Protein AF-A0A212CPN0-F1 (afdb_monomer_lite)

pLDDT: mean 83.23, std 18.56, range [31.72, 98.25]

Radius of gyration: 16.92 Å; chains: 1; bounding box: 44×39×42 Å

Foldseek 3Di:
DPVVLVVLLVVLQVQLVCLLPPCLVVDDPVCSLVSLVVSLVSLVVSLVSLPDQPVVVVCVVCVVPDDDDDDQQLDDQDAADACDDDNSVSLQVNLVSLQSNLVSCVVVVVLVSSLVSLSSSSVSCRNHCLPPSHVVSNLVSLQVQLVSCVVVVVNVSSVVSNVVSVVSVVVSVVD

Structure (mmCIF, N/CA/C/O backbone):
data_AF-A0A212CPN0-F1
#
_entry.id   AF-A0A212CPN0-F1
#
loop_
_atom_site.group_PDB
_atom_site.id
_atom_site.type_symbol
_atom_site.label_atom_id
_atom_site.label_alt_id
_atom_site.label_comp_id
_atom_site.label_asym_id
_atom_site.label_entity_id
_atom_site.label_seq_id
_atom_site.pdbx_PDB_ins_code
_atom_site.Cartn_x
_atom_site.Cartn_y
_atom_site.Cartn_z
_atom_site.occupancy
_atom_site.B_iso_or_equiv
_atom_site.auth_seq_id
_atom_site.auth_comp_id
_atom_site.auth_asym_id
_atom_site.auth_at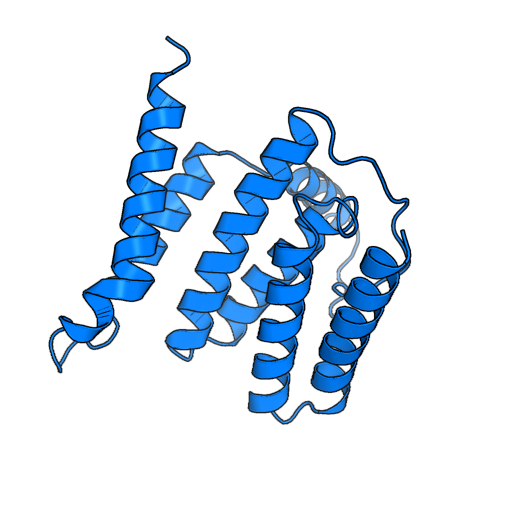om_id
_atom_site.pdbx_PDB_model_num
ATOM 1 N N . MET A 1 1 ? -27.678 -3.229 -17.356 1.00 37.22 1 MET A N 1
ATOM 2 C CA . MET A 1 1 ? -26.493 -2.493 -17.857 1.00 37.22 1 MET A CA 1
ATOM 3 C C . MET A 1 1 ? -25.549 -2.019 -16.738 1.00 37.22 1 MET A C 1
ATOM 5 O O . MET A 1 1 ? -24.640 -1.261 -17.033 1.00 37.22 1 MET A O 1
ATOM 9 N N . ALA A 1 2 ? -25.688 -2.488 -15.486 1.00 45.56 2 ALA A N 1
ATOM 10 C CA . ALA A 1 2 ? -24.810 -2.090 -14.373 1.00 45.56 2 ALA A CA 1
ATOM 11 C C . ALA A 1 2 ? -23.580 -3.009 -14.161 1.00 45.56 2 ALA A C 1
ATOM 13 O O . ALA A 1 2 ? -22.676 -2.635 -13.424 1.00 45.56 2 ALA A O 1
ATOM 14 N N . ASP A 1 3 ? -23.512 -4.173 -14.823 1.00 47.16 3 ASP A N 1
ATOM 15 C CA . ASP A 1 3 ? -22.441 -5.169 -14.609 1.00 47.16 3 ASP A CA 1
ATOM 16 C C . ASP A 1 3 ? -21.163 -4.935 -15.432 1.00 47.16 3 ASP A C 1
ATOM 18 O O . ASP A 1 3 ? -20.090 -5.410 -15.061 1.00 47.16 3 ASP A O 1
ATOM 22 N N . ALA A 1 4 ? -21.258 -4.201 -16.545 1.00 52.91 4 ALA A N 1
ATOM 23 C CA . ALA A 1 4 ? -20.126 -3.935 -17.434 1.00 52.91 4 ALA A CA 1
ATOM 24 C C . ALA A 1 4 ? -18.965 -3.160 -16.766 1.00 52.91 4 ALA A C 1
ATOM 26 O O . ALA A 1 4 ? -17.829 -3.618 -16.891 1.00 52.91 4 ALA A O 1
ATOM 27 N N . PRO A 1 5 ? -19.196 -2.061 -16.012 1.00 82.69 5 PRO A N 1
ATOM 28 C CA . PRO A 1 5 ? -18.091 -1.316 -15.402 1.00 82.69 5 PRO A CA 1
ATOM 29 C C . PRO A 1 5 ? -17.361 -2.113 -14.312 1.00 82.69 5 PRO A C 1
ATOM 31 O O . PRO A 1 5 ? -16.149 -1.986 -14.160 1.00 82.69 5 PRO A O 1
ATOM 34 N N . TRP A 1 6 ? -18.062 -2.973 -13.565 1.00 87.38 6 TRP A N 1
ATOM 35 C CA . TRP A 1 6 ? -17.434 -3.746 -12.490 1.00 87.38 6 TRP A CA 1
ATOM 36 C C . TRP A 1 6 ? -16.580 -4.908 -13.006 1.00 87.38 6 TRP A C 1
ATOM 38 O O . TRP A 1 6 ? -15.515 -5.187 -12.452 1.00 87.38 6 TRP A O 1
ATOM 48 N N . ALA A 1 7 ? -17.021 -5.578 -14.076 1.00 91.38 7 ALA A N 1
ATOM 49 C CA . ALA A 1 7 ? -16.236 -6.629 -14.715 1.00 91.38 7 ALA A CA 1
ATOM 50 C C . ALA A 1 7 ? -14.894 -6.087 -15.236 1.00 91.38 7 ALA A C 1
ATOM 52 O O . ALA A 1 7 ? -13.858 -6.695 -14.967 1.00 91.38 7 ALA A O 1
ATOM 53 N N . GLU A 1 8 ? -14.917 -4.918 -15.884 1.00 93.06 8 GLU A N 1
ATOM 54 C CA . GLU A 1 8 ? -13.719 -4.229 -16.375 1.00 93.06 8 GLU A CA 1
ATOM 55 C C . GLU A 1 8 ? -12.782 -3.822 -15.228 1.00 93.06 8 GLU A C 1
ATOM 57 O O . GLU A 1 8 ? -11.588 -4.119 -15.272 1.00 93.06 8 GLU A O 1
ATOM 62 N N . ILE A 1 9 ? -13.319 -3.207 -14.165 1.00 93.44 9 ILE A N 1
ATOM 63 C CA . ILE A 1 9 ? -12.544 -2.845 -12.966 1.00 93.44 9 ILE A CA 1
ATOM 64 C C . ILE A 1 9 ? -11.823 -4.071 -12.398 1.00 93.44 9 ILE A C 1
ATOM 66 O O . ILE A 1 9 ? -10.627 -4.016 -12.107 1.00 93.44 9 ILE A O 1
ATOM 70 N N . ARG A 1 10 ? -12.538 -5.193 -12.255 1.00 94.44 10 ARG A N 1
ATOM 71 C CA . ARG A 1 10 ? -11.978 -6.427 -11.699 1.00 94.44 10 ARG A CA 1
ATOM 72 C C . ARG A 1 10 ? -10.874 -6.997 -12.585 1.00 94.44 10 ARG A C 1
ATOM 74 O O . ARG A 1 10 ? -9.844 -7.407 -12.058 1.00 94.44 10 ARG A O 1
ATOM 81 N N . GLU A 1 11 ? -11.080 -7.029 -13.898 1.00 95.94 11 GLU A N 1
ATOM 82 C CA . GLU A 1 11 ? -10.099 -7.541 -14.858 1.00 95.94 11 GLU A CA 1
ATOM 83 C C . GLU A 1 11 ? -8.814 -6.704 -14.856 1.00 95.94 11 GLU A C 1
ATOM 85 O O . GLU A 1 11 ? -7.714 -7.252 -14.720 1.00 95.94 11 GLU A O 1
ATOM 90 N N . LYS A 1 12 ? -8.940 -5.373 -14.921 1.00 96.44 12 LYS A N 1
ATOM 91 C CA . LYS A 1 12 ? -7.793 -4.456 -14.857 1.00 96.44 12 LYS A CA 1
ATOM 92 C C . LYS A 1 12 ? -7.042 -4.591 -13.539 1.00 96.44 12 LYS A C 1
ATOM 94 O O . LYS A 1 12 ? -5.817 -4.697 -13.542 1.00 96.44 12 LYS A O 1
ATOM 99 N N . PHE A 1 13 ? -7.765 -4.665 -12.422 1.00 96.38 13 PHE A N 1
ATOM 100 C CA . PHE A 1 13 ? -7.157 -4.844 -11.107 1.00 96.38 13 PHE A CA 1
ATOM 101 C C . PHE A 1 13 ? -6.401 -6.176 -10.996 1.00 96.38 13 PHE A C 1
ATOM 103 O O . PHE A 1 13 ? -5.242 -6.194 -10.589 1.00 96.38 13 PHE A O 1
ATOM 110 N N . GLN A 1 14 ? -7.004 -7.291 -11.420 1.00 95.69 14 GLN A N 1
ATOM 111 C CA . GLN A 1 14 ? -6.343 -8.603 -11.430 1.00 95.69 14 GLN A CA 1
ATOM 112 C C . GLN A 1 14 ? -5.082 -8.604 -12.302 1.00 95.69 14 GLN A C 1
ATOM 114 O O . GLN A 1 14 ? -4.051 -9.147 -11.899 1.00 95.69 14 GLN A O 1
ATOM 119 N N . THR A 1 15 ? -5.148 -7.954 -13.464 1.00 96.31 15 THR A N 1
ATOM 120 C CA . THR A 1 15 ? -4.006 -7.805 -14.372 1.00 96.31 15 THR A CA 1
ATOM 121 C C . THR A 1 15 ? -2.889 -6.987 -13.726 1.00 96.31 15 THR A C 1
ATOM 123 O O . THR A 1 15 ? -1.729 -7.398 -13.765 1.00 96.31 15 THR A O 1
ATOM 126 N N . ALA A 1 16 ? -3.222 -5.877 -13.060 1.00 96.50 16 ALA A N 1
ATOM 127 C CA . ALA A 1 16 ? -2.250 -5.070 -12.329 1.00 96.50 16 ALA A CA 1
ATOM 128 C C . ALA A 1 16 ? -1.540 -5.880 -11.231 1.00 96.50 16 ALA A C 1
ATOM 130 O O . ALA A 1 16 ? -0.313 -5.855 -11.141 1.00 96.50 16 ALA A O 1
ATOM 131 N N . LEU A 1 17 ? -2.282 -6.672 -10.448 1.00 94.56 17 LEU A N 1
ATOM 132 C CA . LEU A 1 17 ? -1.693 -7.530 -9.415 1.00 94.56 17 LEU A CA 1
ATOM 133 C C . LEU A 1 17 ? -0.753 -8.595 -9.992 1.00 94.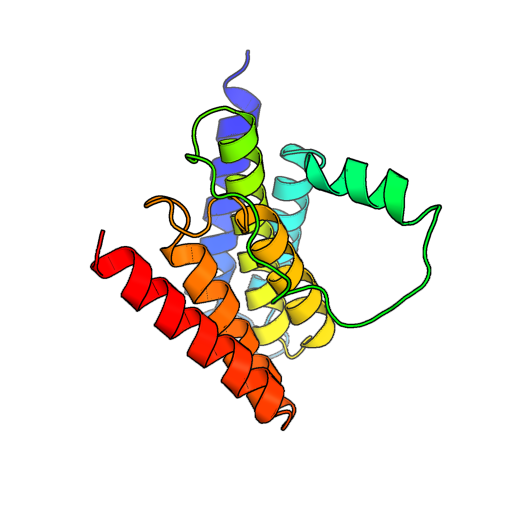56 17 LEU A C 1
ATOM 135 O O . LEU A 1 17 ? 0.303 -8.866 -9.412 1.00 94.56 17 LEU A O 1
ATOM 139 N N . ALA A 1 18 ? -1.118 -9.199 -11.126 1.00 93.88 18 ALA A N 1
ATOM 140 C CA . ALA A 1 18 ? -0.270 -10.169 -11.811 1.00 93.88 18 ALA A CA 1
ATOM 141 C C . ALA A 1 18 ? 1.039 -9.523 -12.298 1.00 93.88 18 ALA A C 1
ATOM 143 O O . ALA A 1 18 ? 2.117 -10.086 -12.091 1.00 93.88 18 ALA A O 1
ATOM 144 N N . LEU A 1 19 ? 0.959 -8.315 -12.864 1.00 93.44 19 LEU A N 1
ATOM 145 C CA . LEU A 1 19 ? 2.120 -7.554 -13.329 1.00 93.44 19 LEU A CA 1
ATOM 146 C C . LEU A 1 19 ? 3.067 -7.156 -12.186 1.00 93.44 19 LEU A C 1
ATOM 148 O O . LEU A 1 19 ? 4.286 -7.282 -12.333 1.00 93.44 19 LEU A O 1
ATOM 152 N N . SER A 1 20 ? 2.527 -6.732 -11.039 1.00 88.94 20 SER A N 1
ATOM 153 C CA . SER A 1 20 ? 3.333 -6.358 -9.868 1.00 88.94 20 SER A CA 1
ATOM 154 C C . SER A 1 20 ? 4.039 -7.549 -9.206 1.00 88.94 20 SER A C 1
ATOM 156 O O . SER A 1 20 ? 5.116 -7.363 -8.645 1.00 88.94 20 SER A O 1
ATOM 158 N N . ARG A 1 21 ? 3.460 -8.763 -9.252 1.00 82.25 21 ARG A N 1
ATOM 159 C CA . ARG A 1 21 ? 3.974 -9.951 -8.532 1.00 82.25 21 ARG A CA 1
ATOM 160 C C . ARG A 1 21 ? 4.719 -10.957 -9.408 1.00 82.25 21 ARG A C 1
ATOM 162 O O . ARG A 1 21 ? 5.815 -11.385 -9.063 1.00 82.25 21 ARG A O 1
ATOM 16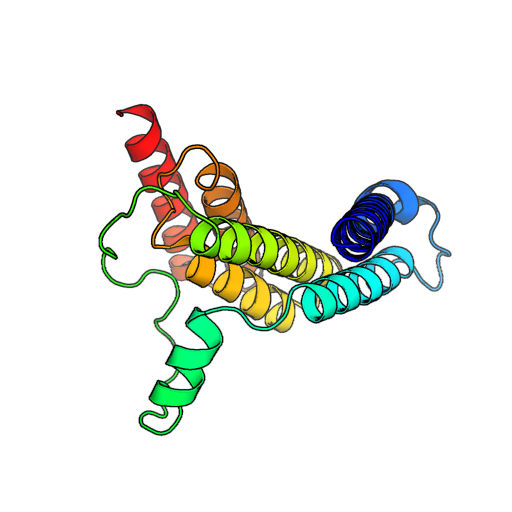9 N N . VAL A 1 22 ? 4.100 -11.394 -10.502 1.00 73.81 22 VAL A N 1
ATOM 170 C CA . VAL A 1 22 ? 4.544 -12.569 -11.274 1.00 73.81 22 VAL A CA 1
ATOM 171 C C . VAL A 1 22 ? 5.498 -12.161 -12.389 1.00 73.81 22 VAL A C 1
ATOM 173 O O . VAL A 1 22 ? 6.520 -12.807 -12.614 1.00 73.81 22 VAL A O 1
ATOM 176 N N . GLU A 1 23 ? 5.186 -11.059 -13.067 1.00 74.12 23 GLU A N 1
ATOM 177 C CA . GLU A 1 23 ? 5.880 -10.658 -14.294 1.00 74.12 23 GLU A CA 1
ATOM 178 C C . GLU A 1 23 ? 7.168 -9.857 -14.042 1.00 74.12 23 GLU A C 1
ATOM 180 O O . GLU A 1 23 ? 7.924 -9.623 -14.980 1.00 74.12 23 GLU A O 1
ATOM 185 N N . LEU A 1 24 ? 7.481 -9.505 -12.786 1.00 73.00 24 LEU A N 1
ATOM 186 C CA . LEU A 1 24 ? 8.718 -8.791 -12.433 1.00 73.00 24 LEU A CA 1
ATOM 187 C C . LEU A 1 24 ? 9.974 -9.539 -12.909 1.00 73.00 24 LEU A C 1
ATOM 189 O O . LEU A 1 24 ? 10.869 -8.944 -13.499 1.00 73.00 24 LEU A O 1
ATOM 193 N N . HIS A 1 25 ? 10.004 -10.861 -12.726 1.00 76.06 25 HIS A N 1
ATOM 194 C CA . HIS A 1 25 ? 11.134 -11.714 -13.114 1.00 76.06 25 HIS A CA 1
ATOM 195 C C . HIS A 1 25 ? 11.317 -11.836 -14.633 1.00 76.06 25 HIS A C 1
ATOM 197 O O . HIS A 1 25 ? 12.335 -12.354 -15.086 1.00 76.06 25 HIS A O 1
ATOM 203 N N . LYS A 1 26 ? 10.326 -11.402 -15.422 1.00 83.81 26 LYS A N 1
ATOM 204 C CA . LYS A 1 26 ? 10.364 -11.441 -16.889 1.00 83.81 26 LYS A CA 1
ATOM 205 C C . LYS A 1 26 ? 10.737 -10.093 -17.505 1.00 83.81 26 LYS A C 1
ATOM 207 O O . LYS A 1 26 ? 10.777 -9.980 -18.731 1.00 83.81 26 LYS A O 1
ATOM 212 N N . ASN A 1 27 ? 10.992 -9.075 -16.684 1.00 87.56 27 ASN A N 1
ATOM 213 C CA . ASN A 1 27 ? 11.363 -7.760 -17.179 1.00 87.56 27 ASN A CA 1
ATOM 214 C C . ASN A 1 27 ? 12.754 -7.790 -17.841 1.00 87.56 27 ASN A C 1
ATOM 216 O O . ASN A 1 27 ? 13.657 -8.473 -17.351 1.00 87.56 27 ASN A O 1
ATOM 220 N N . PRO A 1 28 ? 12.958 -7.049 -18.947 1.00 89.38 28 PRO A N 1
ATOM 221 C CA . PRO A 1 28 ? 14.282 -6.891 -19.541 1.00 89.38 28 PRO A CA 1
ATOM 222 C C . PRO A 1 28 ? 15.263 -6.263 -18.544 1.00 89.38 28 PRO A C 1
ATOM 224 O O . PRO A 1 28 ? 14.889 -5.345 -17.821 1.00 89.38 28 PRO A O 1
ATOM 227 N N . GLU A 1 29 ? 16.541 -6.651 -18.583 1.00 86.31 29 GLU A N 1
ATOM 228 C CA . GLU A 1 29 ? 17.580 -6.081 -17.699 1.00 86.31 29 GLU A CA 1
ATOM 229 C C . GLU A 1 29 ? 17.696 -4.552 -17.808 1.00 86.31 29 GLU A C 1
ATOM 231 O O . GLU A 1 29 ? 18.015 -3.872 -16.839 1.00 86.31 29 GLU A O 1
ATOM 236 N N . LYS A 1 30 ? 17.408 -3.997 -18.993 1.00 89.88 30 LYS A N 1
ATOM 237 C CA . LYS A 1 30 ? 17.415 -2.546 -19.239 1.00 89.88 30 LYS A CA 1
ATOM 238 C C . LYS A 1 30 ? 16.200 -1.819 -18.657 1.00 89.88 30 LYS A C 1
ATOM 240 O O . LYS A 1 30 ? 16.240 -0.603 -18.527 1.00 89.88 30 LYS A O 1
ATOM 245 N N . GLU A 1 31 ? 15.126 -2.542 -18.351 1.00 87.88 31 GLU A N 1
ATOM 246 C CA . GLU A 1 31 ? 13.861 -1.998 -17.847 1.00 87.88 31 GLU A CA 1
ATOM 247 C C . GLU A 1 31 ? 13.337 -2.863 -16.679 1.00 87.88 31 GLU A C 1
ATOM 249 O O . GLU A 1 31 ? 12.249 -3.440 -16.781 1.00 87.88 31 GLU A O 1
ATOM 254 N N . PRO A 1 32 ? 14.080 -2.975 -15.560 1.00 88.75 32 PRO A N 1
ATOM 255 C CA . PRO A 1 32 ? 13.809 -3.962 -14.507 1.00 88.75 32 PRO A CA 1
ATOM 256 C C . PRO A 1 32 ? 12.441 -3.789 -13.827 1.00 88.75 32 PRO A C 1
ATOM 258 O O . PRO A 1 32 ? 11.886 -4.755 -13.307 1.00 88.75 32 PRO A O 1
ATOM 261 N N . TYR A 1 33 ? 11.854 -2.589 -13.880 1.00 91.38 33 TYR A N 1
ATOM 262 C CA . TYR A 1 33 ? 10.569 -2.257 -13.252 1.00 91.38 33 TYR A CA 1
ATOM 263 C C . TYR A 1 33 ? 9.409 -2.074 -14.244 1.00 91.38 33 TYR A C 1
ATOM 265 O O . TYR A 1 33 ? 8.340 -1.592 -13.866 1.00 91.38 33 TYR A O 1
ATOM 273 N N . LYS A 1 34 ? 9.578 -2.463 -15.516 1.00 92.81 34 LYS A N 1
ATOM 274 C CA . LYS A 1 34 ? 8.576 -2.255 -16.580 1.00 92.81 34 LYS A CA 1
ATOM 275 C C . LYS A 1 34 ? 7.178 -2.754 -16.213 1.00 92.81 34 LYS A C 1
ATOM 277 O O . LYS A 1 34 ? 6.185 -2.052 -16.430 1.00 92.81 34 LYS A O 1
ATOM 282 N N . SER A 1 35 ? 7.092 -3.958 -15.650 1.00 94.25 35 SER A N 1
ATOM 283 C CA . SER A 1 35 ? 5.817 -4.536 -15.225 1.00 94.25 35 SER A CA 1
ATOM 284 C C . SER A 1 35 ? 5.150 -3.724 -14.107 1.00 94.25 35 SER A C 1
ATOM 286 O O . SER A 1 35 ? 3.934 -3.561 -14.139 1.00 94.25 35 SER A O 1
ATOM 288 N N . LYS A 1 36 ? 5.917 -3.134 -13.176 1.00 93.94 36 LYS A N 1
ATOM 289 C CA . LYS A 1 36 ? 5.382 -2.287 -12.093 1.00 93.94 36 LYS A CA 1
ATOM 290 C C . LYS A 1 36 ? 4.837 -0.966 -12.615 1.00 93.94 36 LYS A C 1
ATOM 292 O O . LYS A 1 36 ? 3.727 -0.593 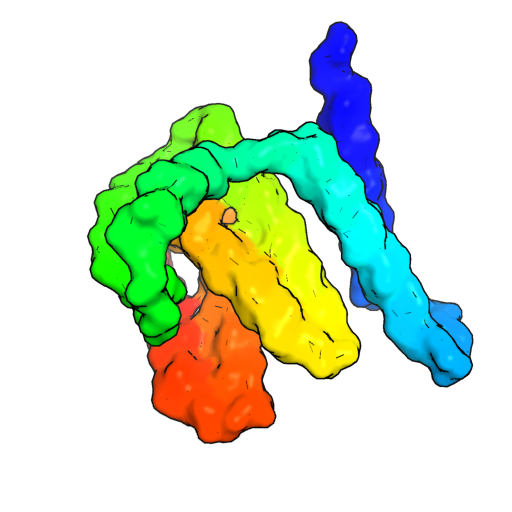-12.251 1.00 93.94 36 LYS A O 1
ATOM 297 N N . TYR A 1 37 ? 5.536 -0.309 -13.539 1.00 95.00 37 TYR A N 1
ATOM 298 C CA . TYR A 1 37 ? 4.998 0.884 -14.204 1.00 95.00 37 TYR A CA 1
ATOM 299 C C . TYR A 1 37 ? 3.704 0.580 -14.971 1.00 95.00 37 TYR A C 1
ATOM 301 O O . TYR A 1 37 ? 2.744 1.345 -14.900 1.00 95.00 37 TYR A O 1
ATOM 309 N N . SER A 1 38 ? 3.642 -0.577 -15.635 1.00 95.38 38 SER A N 1
ATOM 310 C CA . SER A 1 38 ? 2.424 -1.034 -16.321 1.00 95.38 38 SER A CA 1
ATOM 311 C C . SER A 1 38 ? 1.283 -1.319 -15.334 1.00 95.38 38 SER A C 1
ATOM 313 O O . SER A 1 38 ? 0.136 -0.959 -15.591 1.00 95.38 38 SER A O 1
ATOM 315 N N . ALA A 1 39 ? 1.593 -1.915 -14.178 1.00 96.81 39 ALA A N 1
ATOM 316 C CA . ALA A 1 39 ? 0.624 -2.140 -13.111 1.00 96.81 39 ALA A CA 1
ATOM 317 C C . ALA A 1 39 ? 0.074 -0.820 -12.553 1.00 96.81 39 ALA A C 1
ATOM 319 O O . ALA A 1 39 ? -1.135 -0.704 -12.376 1.00 96.81 39 ALA A O 1
ATOM 320 N N . ARG A 1 40 ? 0.926 0.194 -12.337 1.00 96.94 40 ARG A N 1
ATOM 321 C CA . ARG A 1 40 ? 0.488 1.524 -11.879 1.00 96.94 40 ARG A CA 1
ATOM 322 C C . ARG A 1 40 ? -0.482 2.181 -12.849 1.00 96.94 40 ARG A C 1
ATOM 324 O O . ARG A 1 40 ? -1.499 2.697 -12.405 1.00 96.94 40 ARG A O 1
ATOM 331 N N . ALA A 1 41 ? -0.213 2.113 -14.154 1.00 97.50 41 ALA A N 1
ATOM 332 C CA . ALA A 1 41 ? -1.122 2.661 -15.160 1.00 97.50 41 ALA A CA 1
ATOM 333 C C . ALA A 1 41 ? -2.523 2.028 -15.061 1.00 97.50 41 ALA A C 1
ATOM 335 O O . ALA A 1 41 ? -3.521 2.741 -14.998 1.00 97.50 41 ALA A O 1
ATOM 336 N N . LEU A 1 42 ? -2.595 0.698 -14.939 1.00 97.50 42 LEU A N 1
ATOM 337 C CA . LEU A 1 42 ? -3.867 -0.008 -14.749 1.00 97.50 42 LEU A CA 1
ATOM 338 C C . LEU A 1 42 ? -4.546 0.337 -13.415 1.00 97.50 42 LEU A C 1
ATOM 340 O O . LEU A 1 42 ? -5.768 0.457 -13.368 1.00 97.50 42 LEU A O 1
ATOM 344 N N . LEU A 1 43 ? -3.781 0.498 -12.333 1.00 97.38 43 LEU A N 1
ATOM 345 C CA . LEU A 1 43 ? -4.316 0.890 -11.026 1.00 97.38 43 LEU A CA 1
ATOM 346 C C . LEU A 1 43 ? -4.896 2.310 -11.054 1.00 97.38 43 LEU A C 1
ATOM 348 O O . LEU A 1 43 ? -5.978 2.523 -10.510 1.00 97.38 43 LEU A O 1
ATOM 352 N N . GLU A 1 44 ? -4.239 3.257 -11.724 1.00 96.19 44 GLU A N 1
ATOM 353 C CA . GLU A 1 44 ? -4.762 4.616 -11.902 1.00 96.19 44 GLU A CA 1
ATOM 354 C C . GLU A 1 44 ? -6.016 4.642 -12.787 1.00 96.19 44 GLU A C 1
ATOM 356 O O . GLU A 1 44 ? -6.980 5.342 -12.476 1.00 96.19 44 GLU A O 1
ATOM 361 N N . GLU A 1 45 ? -6.081 3.811 -13.833 1.00 95.50 45 GLU A N 1
ATOM 362 C CA . GLU A 1 45 ? -7.319 3.629 -14.601 1.00 95.50 45 GLU A CA 1
ATOM 363 C C . GLU A 1 45 ? -8.458 3.082 -13.732 1.00 95.50 45 GLU A C 1
ATOM 365 O O . GLU A 1 45 ? -9.575 3.602 -13.769 1.00 95.50 45 GLU A O 1
ATOM 370 N N . VAL A 1 46 ? -8.191 2.058 -12.915 1.00 95.31 46 VAL A N 1
ATOM 371 C CA . VAL A 1 46 ? -9.186 1.503 -11.984 1.00 95.31 46 VAL A CA 1
ATOM 372 C C . VAL A 1 46 ? -9.640 2.562 -10.979 1.00 95.31 46 VAL A C 1
ATOM 374 O O . VAL A 1 46 ? -10.837 2.696 -10.725 1.00 95.31 46 VAL A O 1
ATOM 377 N N . LYS A 1 47 ? -8.714 3.354 -10.437 1.00 93.31 47 LYS A N 1
ATOM 378 C CA . LYS A 1 47 ? -9.017 4.463 -9.525 1.00 93.31 47 LYS A CA 1
ATOM 379 C C . LYS A 1 47 ? -9.905 5.517 -10.184 1.00 93.31 47 LYS A C 1
ATOM 381 O O . LYS A 1 47 ? -10.845 5.985 -9.547 1.00 93.31 47 LYS A O 1
ATOM 386 N N . ALA A 1 48 ? -9.657 5.851 -11.450 1.00 92.25 48 ALA A N 1
ATOM 387 C CA . ALA A 1 48 ? -10.498 6.769 -12.212 1.00 92.25 48 ALA A CA 1
ATOM 388 C C . ALA A 1 48 ? -11.912 6.204 -12.440 1.00 92.25 48 ALA A C 1
ATOM 390 O O . ALA A 1 48 ? -12.892 6.930 -12.276 1.00 92.25 48 ALA A O 1
ATOM 391 N N . LEU A 1 49 ? -12.031 4.906 -12.748 1.00 92.00 49 LEU A N 1
ATOM 392 C CA . LEU A 1 49 ? -13.319 4.220 -12.928 1.00 92.00 49 LEU A CA 1
ATOM 393 C C . LEU A 1 49 ? -14.140 4.123 -11.632 1.00 92.00 49 LEU A C 1
ATOM 395 O O . LEU A 1 49 ? -15.369 4.133 -11.687 1.00 92.00 49 LEU A O 1
ATOM 399 N N . LEU A 1 50 ? -13.482 4.039 -10.470 1.00 89.25 50 LEU A N 1
ATOM 400 C CA . LEU A 1 50 ? -14.143 4.044 -9.158 1.00 89.25 50 LEU A CA 1
ATOM 401 C C . LEU A 1 50 ? -14.676 5.430 -8.752 1.00 89.25 50 LEU A C 1
ATOM 403 O O . LEU A 1 50 ? -15.559 5.504 -7.898 1.00 89.25 50 LEU A O 1
ATOM 407 N N . GLY A 1 51 ? -14.173 6.509 -9.360 1.00 84.50 51 GLY A N 1
ATOM 408 C CA . GLY A 1 51 ? -14.542 7.884 -9.021 1.00 84.50 51 GLY A CA 1
ATOM 409 C C . GLY A 1 51 ? -13.853 8.430 -7.754 1.00 84.50 51 GLY A C 1
ATOM 410 O O . GLY A 1 51 ? -12.993 7.771 -7.158 1.00 84.50 51 GLY A O 1
ATOM 411 N N . PRO A 1 52 ? -14.171 9.675 -7.349 1.00 79.44 52 PRO A N 1
ATOM 412 C CA . PRO A 1 52 ? -13.581 10.301 -6.164 1.00 79.44 52 PRO A CA 1
ATOM 413 C C . PRO A 1 52 ? -14.018 9.599 -4.870 1.00 79.44 52 PRO A C 1
ATOM 415 O O . PRO A 1 52 ? -15.140 9.100 -4.776 1.00 79.44 52 PRO A O 1
ATOM 418 N N . ALA A 1 53 ? -13.147 9.576 -3.851 1.00 69.94 53 ALA A N 1
ATOM 419 C CA . ALA A 1 53 ? -13.573 9.119 -2.528 1.00 69.94 53 ALA A CA 1
ATOM 420 C C . ALA A 1 53 ? -14.492 10.160 -1.874 1.00 69.94 53 ALA A C 1
ATOM 422 O O . ALA A 1 53 ? -14.272 11.356 -2.068 1.00 69.94 53 ALA A O 1
ATOM 423 N N . PRO A 1 54 ? -15.427 9.730 -1.008 1.00 64.50 54 PRO A N 1
ATOM 424 C CA . PRO A 1 54 ? -16.224 10.649 -0.194 1.00 64.50 54 PRO A CA 1
ATOM 425 C C . PRO A 1 54 ? -15.351 11.591 0.653 1.00 64.50 54 PRO A C 1
ATOM 427 O O . PRO A 1 54 ? -15.703 12.746 0.845 1.00 64.50 54 PRO A O 1
ATOM 430 N N . GLU A 1 55 ? -14.178 11.136 1.101 1.00 60.66 55 GLU A N 1
ATOM 431 C CA . GLU A 1 55 ? -13.262 11.948 1.916 1.00 60.66 55 GLU A CA 1
ATOM 432 C C . GLU A 1 55 ? -12.426 12.949 1.100 1.00 60.66 55 GLU A C 1
ATOM 434 O O . GLU A 1 55 ? -11.957 13.937 1.658 1.00 60.66 55 GLU A O 1
ATOM 439 N N . ASP A 1 56 ? -12.278 12.755 -0.219 1.00 55.59 56 ASP A N 1
ATOM 440 C CA . ASP A 1 56 ? -11.625 13.760 -1.074 1.00 55.59 56 ASP A CA 1
ATOM 441 C C . ASP A 1 56 ? -12.492 15.038 -1.181 1.00 55.59 56 ASP A C 1
ATOM 443 O O . ASP A 1 56 ? -11.977 16.120 -1.468 1.00 55.59 56 ASP A O 1
ATOM 447 N N . GLU A 1 57 ? -13.813 14.942 -0.964 1.00 50.44 57 GLU A N 1
ATOM 448 C CA . GLU A 1 57 ? -14.693 16.117 -0.909 1.00 50.44 57 GLU A CA 1
ATOM 449 C C . GLU A 1 57 ? -14.496 16.933 0.370 1.00 50.44 57 GLU A C 1
ATOM 451 O O . GLU A 1 57 ? -14.515 18.164 0.317 1.00 50.44 57 GLU A O 1
ATOM 456 N N . ASP A 1 58 ? -14.281 16.268 1.504 1.00 49.84 58 ASP A N 1
ATOM 457 C CA . ASP A 1 58 ? -14.025 16.934 2.781 1.00 49.84 58 ASP A CA 1
ATOM 458 C C . ASP A 1 58 ? -12.650 17.614 2.792 1.00 49.84 58 ASP A C 1
ATOM 460 O O . ASP A 1 58 ? -12.524 18.711 3.331 1.00 49.84 58 ASP A O 1
ATOM 464 N N . GLU A 1 59 ? -11.647 17.045 2.113 1.00 50.19 59 GLU A N 1
ATOM 465 C CA . GLU A 1 59 ? -10.364 17.719 1.873 1.00 50.19 59 GLU A CA 1
ATOM 466 C C . GLU A 1 59 ? -10.496 18.947 0.979 1.00 50.19 59 GLU A C 1
ATOM 468 O O . GLU A 1 59 ? -9.898 19.969 1.282 1.00 50.19 59 GLU A O 1
ATOM 473 N N . ARG A 1 60 ? -11.293 18.905 -0.098 1.00 49.59 60 ARG A N 1
ATOM 474 C CA . ARG A 1 60 ? -11.533 20.107 -0.921 1.00 49.59 60 ARG A CA 1
ATOM 475 C C . ARG A 1 60 ? -12.196 21.230 -0.128 1.00 49.59 60 ARG A C 1
ATOM 477 O O . ARG A 1 60 ? -11.958 22.391 -0.433 1.00 49.59 60 ARG A O 1
ATOM 484 N N . ARG A 1 61 ? -13.013 20.891 0.875 1.00 47.81 61 ARG A N 1
ATOM 485 C CA . ARG A 1 61 ? -13.628 21.865 1.789 1.00 47.81 61 ARG A CA 1
ATOM 486 C C . ARG A 1 61 ? -12.646 22.383 2.846 1.00 47.81 61 ARG A C 1
ATOM 488 O O . ARG A 1 61 ? -12.769 23.532 3.241 1.00 47.81 61 ARG A O 1
ATOM 495 N N . GLN A 1 62 ? -11.699 21.559 3.303 1.00 46.53 62 GLN A N 1
ATOM 496 C CA . GLN A 1 62 ? -10.735 21.910 4.360 1.00 46.53 62 GLN A CA 1
ATOM 497 C C . GLN A 1 62 ? -9.436 22.544 3.832 1.00 46.53 62 GLN A C 1
ATOM 499 O O . GLN A 1 62 ? -8.841 23.377 4.508 1.00 46.53 62 GLN A O 1
ATOM 504 N N . ALA A 1 63 ? -9.001 22.196 2.619 1.00 46.28 63 ALA A N 1
ATOM 505 C CA . ALA A 1 63 ? -7.830 22.778 1.961 1.00 46.28 63 ALA A CA 1
ATOM 506 C C . ALA A 1 63 ? -8.035 24.257 1.591 1.00 46.28 63 ALA A C 1
ATOM 508 O O . ALA A 1 63 ? -7.056 24.989 1.469 1.00 46.28 63 ALA A O 1
ATOM 509 N N . ASP A 1 64 ? -9.289 24.703 1.468 1.00 41.72 64 ASP A N 1
ATOM 510 C CA . ASP A 1 64 ? -9.640 26.125 1.342 1.00 41.72 64 ASP A CA 1
ATOM 511 C C . ASP A 1 64 ? -9.408 26.906 2.654 1.00 41.72 64 ASP A C 1
ATOM 513 O O . ASP A 1 64 ? -9.405 28.135 2.635 1.00 41.72 64 ASP A O 1
ATOM 517 N N . ASP A 1 65 ? -9.171 26.216 3.781 1.00 42.00 65 ASP A N 1
ATOM 518 C CA . ASP A 1 65 ? -9.175 26.819 5.120 1.00 42.00 65 ASP A CA 1
ATOM 519 C C . ASP A 1 65 ? -7.896 26.584 5.952 1.00 42.00 65 ASP A C 1
ATOM 521 O O . ASP A 1 65 ? -7.761 27.176 7.023 1.00 42.00 65 ASP A O 1
ATOM 525 N N . SER A 1 66 ? -6.916 25.766 5.530 1.00 37.78 66 SER A N 1
ATOM 526 C CA . SER A 1 66 ? -5.673 25.570 6.313 1.00 37.78 66 SER A CA 1
ATOM 527 C C . SER A 1 66 ? -4.463 25.046 5.522 1.00 37.78 66 SER A C 1
ATOM 529 O O . SER A 1 66 ? -4.446 23.920 5.033 1.00 37.78 66 SER A O 1
ATOM 531 N N . LEU A 1 67 ? -3.391 25.848 5.494 1.00 37.25 67 LEU A N 1
ATOM 532 C CA . LEU A 1 67 ? -2.020 25.451 5.148 1.00 37.25 67 LEU A CA 1
ATOM 533 C C . LEU A 1 67 ? -1.301 24.976 6.424 1.00 37.25 67 LEU A C 1
ATOM 535 O O . LEU A 1 67 ? -0.915 25.800 7.251 1.00 37.25 67 LEU A O 1
ATOM 539 N N . GLY A 1 68 ? -1.093 23.668 6.586 1.00 31.72 68 GLY A N 1
ATOM 540 C CA . GLY A 1 68 ? -0.326 23.119 7.708 1.00 31.72 68 GLY A CA 1
ATOM 541 C C . GLY A 1 68 ? 0.044 21.655 7.489 1.00 31.72 68 GLY A C 1
ATOM 542 O O . GLY A 1 68 ? -0.819 20.785 7.485 1.00 31.72 68 GLY A O 1
ATOM 543 N N . ALA A 1 69 ? 1.332 21.400 7.268 1.00 34.00 69 ALA A N 1
ATOM 544 C CA . ALA A 1 69 ? 1.903 20.079 7.037 1.00 34.00 69 ALA A CA 1
ATOM 545 C C . ALA A 1 69 ? 2.044 19.265 8.339 1.00 34.00 69 ALA A C 1
ATOM 547 O O . ALA A 1 69 ? 2.395 19.823 9.374 1.00 34.00 69 ALA A O 1
ATOM 548 N N . GLY A 1 70 ? 1.901 17.936 8.240 1.00 37.97 70 GLY A N 1
ATOM 549 C CA . GLY A 1 70 ? 2.822 17.036 8.948 1.00 37.97 70 GLY A CA 1
ATOM 550 C C . GLY A 1 70 ? 2.368 16.249 10.185 1.00 37.97 70 GLY A C 1
ATOM 551 O O . GLY A 1 70 ? 3.251 15.832 10.916 1.00 37.97 70 GLY A O 1
ATOM 552 N N . GLU A 1 71 ? 1.078 15.977 10.435 1.00 37.88 71 GLU A N 1
ATOM 553 C CA . GLU A 1 71 ? 0.655 15.106 11.570 1.00 37.88 71 GLU A CA 1
ATOM 554 C C . GLU A 1 71 ? -0.584 14.217 11.279 1.00 37.88 71 GLU A C 1
ATOM 556 O O . GLU A 1 71 ? -1.399 13.933 12.156 1.00 37.88 71 GLU A O 1
ATOM 561 N N . HIS A 1 72 ? -0.804 13.771 10.037 1.00 46.53 72 HIS A N 1
ATOM 562 C CA . HIS A 1 72 ? -2.147 13.295 9.645 1.00 46.53 72 HIS A CA 1
ATOM 563 C C . HIS A 1 72 ? -2.426 11.779 9.683 1.00 46.53 72 HIS A C 1
ATOM 565 O O . HIS A 1 72 ? -3.589 11.387 9.555 1.00 46.53 72 HIS A O 1
ATOM 571 N N . ALA A 1 73 ? -1.429 10.910 9.877 1.00 46.41 73 ALA A N 1
ATOM 572 C CA . ALA A 1 73 ? -1.632 9.461 9.717 1.00 46.41 73 ALA A CA 1
ATOM 573 C C . ALA A 1 73 ? -1.984 8.703 11.014 1.00 46.41 73 ALA A C 1
ATOM 575 O O . ALA A 1 73 ? -2.743 7.736 10.968 1.00 46.41 73 ALA A O 1
ATOM 576 N N . LEU A 1 74 ? -1.485 9.152 12.173 1.00 51.25 74 LEU A N 1
ATOM 577 C CA . LEU A 1 74 ? -1.702 8.502 13.480 1.00 51.25 74 LEU A CA 1
ATOM 578 C C . LEU A 1 74 ? -2.678 9.263 14.394 1.00 51.25 74 LEU A C 1
ATOM 580 O O . LEU A 1 74 ? -2.809 8.929 15.570 1.00 51.25 74 LEU A O 1
ATOM 584 N N . GLY A 1 75 ? -3.352 10.292 13.869 1.00 48.25 75 GLY A N 1
ATOM 585 C CA . GLY A 1 75 ? -4.212 11.180 14.653 1.00 48.25 75 GLY A CA 1
ATOM 586 C C . GLY A 1 75 ? -5.306 10.468 15.467 1.00 48.25 75 GLY A C 1
ATOM 587 O O . GLY A 1 75 ? -5.664 9.319 15.204 1.00 48.25 75 GLY A O 1
ATOM 588 N N . LEU A 1 76 ? -5.874 11.223 16.418 1.00 42.25 76 LEU A N 1
ATOM 589 C CA . LEU A 1 76 ? -6.907 10.871 17.416 1.00 42.25 76 LEU A CA 1
ATOM 590 C C . LEU A 1 76 ? -7.901 9.756 17.009 1.00 42.25 76 LEU A C 1
ATOM 592 O O . LEU A 1 76 ? -8.299 9.687 15.849 1.00 42.25 76 LEU A O 1
ATOM 596 N N . PRO A 1 77 ? -8.391 8.914 17.936 1.00 49.28 77 PRO A N 1
ATOM 597 C CA . PRO A 1 77 ? -9.351 7.861 17.600 1.00 49.28 77 PRO A CA 1
ATOM 598 C C . PRO A 1 77 ? -10.562 8.438 16.848 1.00 49.28 77 PRO A C 1
ATOM 600 O O . PRO A 1 77 ? -11.291 9.265 17.389 1.00 49.28 77 PRO A O 1
ATOM 603 N N . ALA A 1 78 ? -10.754 8.035 15.588 1.00 57.28 78 ALA A N 1
ATOM 604 C CA . ALA A 1 78 ? -12.014 8.280 14.897 1.00 57.28 78 ALA A CA 1
ATOM 605 C C . ALA A 1 78 ? -13.083 7.388 15.542 1.00 57.28 78 ALA A C 1
ATOM 607 O O . ALA A 1 78 ? -12.763 6.260 15.932 1.00 57.28 78 ALA A O 1
ATOM 608 N N . GLU A 1 79 ? -14.324 7.873 15.652 1.00 59.31 79 GLU A N 1
ATOM 609 C CA . GLU A 1 79 ? -15.450 7.016 16.031 1.00 59.31 79 GLU A CA 1
ATOM 610 C C . GLU A 1 79 ? -15.479 5.810 15.087 1.00 59.31 79 GLU A C 1
ATOM 612 O O . GLU A 1 79 ? -15.516 5.959 13.862 1.00 59.31 79 GLU A O 1
ATOM 617 N N . LEU A 1 80 ? -15.356 4.620 15.671 1.00 62.66 80 LEU A N 1
ATOM 618 C CA . LEU A 1 80 ? -15.353 3.366 14.935 1.00 62.66 80 LEU A CA 1
ATOM 619 C C . LEU A 1 80 ? -16.768 3.127 14.424 1.00 62.66 80 LEU A C 1
ATOM 621 O O . LEU A 1 80 ? -17.724 3.167 15.198 1.00 62.66 80 LEU A O 1
ATOM 625 N N . VAL A 1 81 ? -16.891 2.887 13.125 1.00 68.38 81 VAL A N 1
ATOM 626 C CA . VAL A 1 81 ? -18.171 2.581 12.490 1.00 68.38 81 VAL A CA 1
ATOM 627 C C . VAL A 1 81 ? -18.075 1.182 11.900 1.00 68.38 81 VAL A C 1
ATOM 629 O O . VAL A 1 81 ? -17.066 0.835 11.282 1.00 68.38 81 VAL A O 1
ATOM 632 N N . GLU A 1 82 ? -19.129 0.387 12.076 1.00 63.78 82 GLU A N 1
ATOM 633 C CA . GLU A 1 82 ? -19.313 -0.866 11.341 1.00 63.78 82 GLU A CA 1
ATOM 634 C C . GLU A 1 82 ? -19.144 -0.595 9.839 1.00 63.78 82 GLU A C 1
ATOM 636 O O . GLU A 1 82 ? -19.701 0.367 9.301 1.00 63.78 82 GLU A O 1
ATOM 641 N N . ALA A 1 83 ? -18.343 -1.411 9.152 1.00 61.47 83 ALA A N 1
ATOM 642 C CA . ALA A 1 83 ? -18.024 -1.224 7.735 1.00 61.47 83 ALA A CA 1
ATOM 643 C C . ALA A 1 83 ? -19.181 -1.670 6.828 1.00 61.47 83 ALA A C 1
ATOM 645 O O . ALA A 1 83 ? -19.003 -2.447 5.892 1.00 61.47 83 ALA A O 1
ATOM 646 N N . GLU A 1 84 ? -20.389 -1.188 7.100 1.00 62.53 84 GLU A N 1
ATOM 647 C CA . GLU A 1 84 ? -21.587 -1.600 6.391 1.00 62.53 84 GLU A CA 1
ATOM 648 C C . GLU A 1 84 ? -22.073 -0.510 5.435 1.00 62.53 84 GLU A C 1
ATOM 650 O O . GLU A 1 84 ? -22.248 0.661 5.776 1.00 62.53 84 GLU A O 1
ATOM 655 N N . GLY A 1 85 ? -22.305 -0.919 4.188 1.00 72.44 85 GLY A N 1
ATOM 656 C CA . GLY A 1 85 ? -22.949 -0.103 3.167 1.00 72.44 85 GLY A CA 1
ATOM 657 C C . GLY A 1 85 ? -22.052 0.316 1.993 1.00 72.44 85 GLY A C 1
ATOM 658 O O . GLY A 1 85 ? -20.839 0.091 1.984 1.00 72.44 85 GLY A O 1
ATOM 659 N N . PRO A 1 86 ? -22.648 0.932 0.952 1.00 72.25 86 PRO A N 1
ATOM 660 C CA . PRO A 1 86 ? -21.955 1.232 -0.305 1.00 72.25 86 PRO A CA 1
ATOM 661 C C . PRO A 1 86 ? -20.782 2.209 -0.154 1.00 72.25 86 PRO A C 1
ATOM 663 O O . PRO A 1 86 ? -19.797 2.104 -0.882 1.00 72.25 86 PRO A O 1
ATOM 666 N N . VAL A 1 87 ? -20.878 3.143 0.797 1.00 72.19 87 VAL A N 1
ATOM 667 C CA . VAL A 1 87 ? -19.841 4.151 1.069 1.00 72.19 87 VAL A CA 1
ATOM 668 C C . VAL A 1 87 ? -18.594 3.497 1.666 1.00 72.19 87 VAL A C 1
ATOM 670 O O . VAL A 1 87 ? -17.491 3.742 1.178 1.00 72.19 87 VAL A O 1
ATOM 673 N N . ALA A 1 88 ? -18.769 2.611 2.654 1.00 77.56 88 ALA A N 1
ATOM 674 C CA . ALA A 1 88 ? -17.680 1.831 3.237 1.00 77.56 88 ALA A CA 1
ATOM 675 C C . ALA A 1 88 ? -17.012 0.946 2.171 1.00 77.56 88 ALA A C 1
ATOM 677 O O . ALA A 1 88 ? -15.797 0.996 1.996 1.00 77.56 88 ALA A O 1
ATOM 678 N N . GLN A 1 89 ? -17.800 0.236 1.356 1.00 81.88 89 GLN A N 1
ATOM 679 C CA . GLN A 1 89 ? -17.267 -0.580 0.258 1.00 81.88 89 GLN A CA 1
ATOM 680 C C . GLN A 1 89 ? -16.490 0.243 -0.782 1.00 81.88 89 GLN A C 1
ATOM 682 O O . GLN A 1 89 ? -15.463 -0.213 -1.285 1.00 81.88 89 GLN A O 1
ATOM 687 N N . GLY A 1 90 ? -16.961 1.447 -1.117 1.00 85.50 90 GLY A N 1
ATOM 688 C CA . GLY A 1 90 ? -16.256 2.367 -2.012 1.00 85.50 90 GLY A CA 1
ATOM 689 C C . GLY A 1 90 ? -14.915 2.831 -1.436 1.00 85.50 90 GLY A C 1
ATOM 690 O O . GLY A 1 90 ? -13.899 2.774 -2.132 1.00 85.50 90 GLY A O 1
ATOM 691 N N . ALA A 1 91 ? -14.895 3.217 -0.156 1.00 86.62 91 ALA A N 1
ATOM 692 C CA . ALA A 1 91 ? -13.680 3.622 0.549 1.00 86.62 91 ALA A CA 1
ATOM 693 C C . ALA A 1 91 ? -12.649 2.485 0.609 1.00 86.62 91 ALA A C 1
ATOM 695 O O . ALA A 1 91 ? -11.489 2.698 0.259 1.00 86.62 91 ALA A O 1
ATOM 696 N N . VAL A 1 92 ? -13.082 1.265 0.948 1.00 89.44 92 VAL A N 1
ATOM 697 C CA . VAL A 1 92 ? -12.216 0.076 0.999 1.00 89.44 92 VAL A CA 1
ATOM 698 C C . VAL A 1 92 ? -11.635 -0.248 -0.372 1.00 89.44 92 VAL A C 1
ATOM 700 O O . VAL A 1 92 ? -10.424 -0.422 -0.500 1.00 89.44 92 VAL A O 1
ATOM 703 N N . ARG A 1 93 ? -12.464 -0.273 -1.425 1.00 91.75 93 ARG A N 1
ATOM 704 C CA . ARG A 1 93 ? -11.986 -0.514 -2.797 1.00 91.75 93 ARG A CA 1
ATOM 705 C C . ARG A 1 93 ? -10.919 0.497 -3.191 1.00 91.75 93 ARG A C 1
ATOM 707 O O . ARG A 1 93 ? -9.898 0.105 -3.740 1.00 91.75 93 ARG A O 1
ATOM 714 N N . ARG A 1 94 ? -11.125 1.780 -2.885 1.00 92.38 94 ARG A N 1
ATOM 715 C CA . ARG A 1 94 ? -10.145 2.823 -3.197 1.00 92.38 94 ARG A CA 1
ATOM 716 C C . ARG A 1 94 ? -8.873 2.692 -2.365 1.00 92.38 94 ARG A C 1
ATOM 718 O O . ARG A 1 94 ? -7.791 2.815 -2.926 1.00 92.38 94 ARG A O 1
ATOM 725 N N . ALA A 1 95 ? -8.986 2.372 -1.079 1.00 94.38 95 ALA A N 1
ATOM 726 C CA . ALA A 1 95 ? -7.838 2.139 -0.211 1.00 94.38 95 ALA A CA 1
ATOM 727 C C . ALA A 1 95 ? -6.959 0.980 -0.702 1.00 94.38 95 ALA A C 1
ATOM 729 O O . ALA A 1 95 ? -5.740 1.104 -0.700 1.00 94.38 95 ALA A O 1
ATOM 730 N N . VAL A 1 96 ? -7.559 -0.104 -1.208 1.00 95.88 96 VAL A N 1
ATOM 731 C CA . VAL A 1 96 ? -6.818 -1.212 -1.838 1.00 95.88 96 VAL A CA 1
ATOM 732 C C . VAL A 1 96 ? -5.991 -0.720 -3.032 1.00 95.88 96 VAL A C 1
ATOM 734 O O . VAL A 1 96 ? -4.837 -1.119 -3.184 1.00 95.88 96 VAL A O 1
ATOM 737 N N . ILE A 1 97 ? -6.548 0.160 -3.870 1.00 96.69 97 ILE A N 1
ATOM 738 C CA . ILE A 1 97 ? -5.812 0.720 -5.012 1.00 96.69 97 ILE A CA 1
ATOM 739 C C . ILE A 1 97 ? -4.658 1.609 -4.547 1.00 96.69 97 ILE A C 1
ATOM 741 O O . ILE A 1 97 ? -3.538 1.429 -5.020 1.00 96.69 97 ILE A O 1
ATOM 745 N N . GLU A 1 98 ? -4.906 2.517 -3.597 1.00 97.44 98 GLU A N 1
ATOM 746 C CA . GLU A 1 98 ? -3.856 3.379 -3.036 1.00 97.44 98 GLU A CA 1
ATOM 747 C C . GLU A 1 98 ? -2.755 2.535 -2.368 1.00 97.44 98 GLU A C 1
ATOM 749 O O . GLU A 1 98 ? -1.576 2.785 -2.586 1.00 97.44 98 GLU A O 1
ATOM 754 N N . PHE A 1 99 ? -3.104 1.463 -1.650 1.00 98.19 99 PHE A N 1
ATOM 755 C CA . PHE A 1 99 ? -2.124 0.534 -1.082 1.00 98.19 99 PHE A CA 1
ATOM 756 C C . PHE A 1 99 ? -1.210 -0.068 -2.153 1.00 98.19 99 PHE A C 1
ATOM 758 O O . PHE A 1 99 ? 0.013 -0.028 -2.026 1.00 98.19 99 PHE A O 1
ATOM 765 N N . HIS A 1 100 ? -1.787 -0.607 -3.229 1.00 97.94 100 HIS A N 1
ATOM 766 C CA . HIS A 1 100 ? -0.992 -1.216 -4.291 1.00 97.94 100 HIS A CA 1
ATOM 767 C C . HIS A 1 100 ? -0.152 -0.194 -5.059 1.00 97.94 100 HIS A C 1
ATOM 769 O O . HIS A 1 100 ? 0.983 -0.516 -5.411 1.00 97.94 100 HIS A O 1
ATOM 775 N N . LEU A 1 101 ? -0.657 1.019 -5.295 1.00 97.94 101 LEU A N 1
ATOM 776 C CA . LEU A 1 101 ? 0.141 2.109 -5.862 1.00 97.94 101 LEU A CA 1
ATOM 777 C C . LEU A 1 101 ? 1.331 2.438 -4.957 1.00 97.94 101 LEU A C 1
ATOM 779 O O . LEU A 1 101 ? 2.465 2.446 -5.436 1.00 97.94 101 LEU A O 1
ATOM 783 N N . GLY A 1 102 ? 1.085 2.598 -3.655 1.00 97.75 102 GLY A N 1
ATOM 784 C CA . GLY A 1 102 ? 2.111 2.886 -2.657 1.00 97.75 102 GLY A CA 1
ATOM 785 C C . GLY A 1 102 ? 3.225 1.843 -2.640 1.00 97.75 102 GLY A C 1
ATOM 786 O O . GLY A 1 102 ? 4.388 2.188 -2.828 1.00 97.75 102 GLY A O 1
ATOM 787 N N . VAL A 1 103 ? 2.871 0.558 -2.532 1.00 97.06 103 VAL A N 1
ATOM 788 C CA . VAL A 1 103 ? 3.847 -0.547 -2.572 1.00 97.06 103 VAL A CA 1
ATOM 789 C C . VAL A 1 103 ? 4.631 -0.554 -3.884 1.00 97.06 103 VAL A C 1
ATOM 791 O O . VAL A 1 103 ? 5.851 -0.674 -3.868 1.00 97.06 103 VAL A O 1
ATOM 794 N N . ASN A 1 104 ? 3.964 -0.368 -5.032 1.00 96.44 104 ASN A N 1
ATOM 795 C CA . ASN A 1 104 ? 4.680 -0.333 -6.305 1.00 96.44 104 ASN A CA 1
ATOM 796 C C . ASN A 1 104 ? 5.669 0.839 -6.366 1.00 96.44 104 ASN A C 1
ATOM 798 O O . ASN A 1 104 ? 6.716 0.656 -6.973 1.00 96.44 104 ASN A O 1
ATOM 802 N N . HIS A 1 105 ? 5.347 2.017 -5.818 1.00 96.94 105 HIS A N 1
ATOM 803 C CA . HIS A 1 105 ? 6.266 3.164 -5.760 1.00 96.94 105 HIS A CA 1
ATOM 804 C C . HIS A 1 105 ? 7.463 2.903 -4.843 1.00 96.94 105 HIS A C 1
ATOM 806 O O . HIS A 1 105 ? 8.593 3.147 -5.261 1.00 96.94 105 HIS A O 1
ATOM 812 N N . ILE A 1 106 ? 7.235 2.352 -3.648 1.00 95.50 106 ILE A N 1
ATOM 813 C CA . ILE A 1 106 ? 8.316 1.969 -2.724 1.00 95.50 106 ILE A CA 1
ATOM 814 C C . ILE A 1 106 ? 9.269 0.996 -3.408 1.00 95.50 106 ILE A C 1
ATOM 816 O O . ILE A 1 106 ? 10.467 1.236 -3.456 1.00 95.50 106 ILE A O 1
ATOM 820 N N . ASP A 1 107 ? 8.725 -0.042 -4.043 1.00 93.19 107 ASP A N 1
ATOM 821 C CA . ASP A 1 107 ? 9.536 -1.069 -4.688 1.00 93.19 107 ASP A CA 1
ATOM 822 C C . ASP A 1 107 ? 10.363 -0.580 -5.897 1.00 93.19 107 ASP A C 1
ATOM 824 O O . ASP A 1 107 ? 11.134 -1.354 -6.470 1.00 93.19 107 ASP A O 1
ATOM 828 N N . THR A 1 108 ? 10.144 0.646 -6.374 1.00 93.81 108 THR A N 1
ATOM 829 C CA . THR A 1 108 ? 10.984 1.270 -7.407 1.00 93.81 108 THR A CA 1
ATOM 830 C C . THR A 1 108 ? 11.725 2.488 -6.872 1.00 93.81 108 THR A C 1
ATOM 832 O O . THR A 1 108 ? 12.059 3.380 -7.652 1.00 93.81 108 THR A O 1
ATOM 835 N N . GLU A 1 109 ? 11.951 2.546 -5.560 1.00 93.81 109 GLU A N 1
ATOM 836 C CA . GLU A 1 109 ? 12.708 3.602 -4.883 1.00 93.81 109 GLU A CA 1
ATOM 837 C C . GLU A 1 109 ? 12.049 4.997 -4.959 1.00 93.81 109 GLU A C 1
ATOM 839 O O . GLU A 1 109 ? 12.681 6.023 -4.714 1.00 93.81 109 GLU A O 1
ATOM 844 N N . GLU A 1 110 ? 10.751 5.074 -5.275 1.00 95.56 110 GLU A N 1
ATOM 845 C CA . GLU A 1 110 ? 9.978 6.322 -5.324 1.00 95.56 110 GLU A CA 1
ATOM 846 C C . GLU A 1 110 ? 9.283 6.572 -3.972 1.00 95.56 110 GLU A C 1
ATOM 848 O O . GLU A 1 110 ? 8.057 6.685 -3.882 1.00 95.56 110 GLU A O 1
ATOM 853 N N . LEU A 1 111 ? 10.077 6.636 -2.895 1.00 94.69 111 LEU A N 1
ATOM 854 C CA . LEU A 1 111 ? 9.588 6.569 -1.511 1.00 94.69 111 LEU A CA 1
ATOM 855 C C . LEU A 1 111 ? 8.565 7.656 -1.152 1.00 94.69 111 LEU A C 1
ATOM 857 O O . LEU A 1 111 ? 7.625 7.374 -0.418 1.00 94.69 111 LEU A O 1
ATOM 861 N N . SER A 1 112 ? 8.730 8.896 -1.619 1.00 94.50 112 SER A N 1
ATOM 862 C CA . SER A 1 112 ? 7.792 9.987 -1.299 1.00 94.50 112 SER A CA 1
ATOM 863 C C . SER A 1 112 ? 6.399 9.730 -1.876 1.00 94.50 112 SER A C 1
ATOM 865 O O . SER A 1 112 ? 5.411 9.825 -1.156 1.00 94.50 112 SER A O 1
ATOM 867 N N . ALA A 1 113 ? 6.316 9.312 -3.142 1.00 96.31 113 ALA A N 1
ATOM 868 C CA . ALA A 1 113 ? 5.043 8.932 -3.754 1.00 96.31 113 ALA A CA 1
ATOM 869 C C . ALA A 1 113 ? 4.449 7.689 -3.068 1.00 96.31 113 ALA A C 1
ATOM 871 O O . ALA A 1 113 ? 3.247 7.620 -2.813 1.00 96.31 113 ALA A O 1
ATOM 872 N N . GLY A 1 114 ? 5.305 6.724 -2.714 1.00 97.06 114 GLY A N 1
ATOM 873 C CA . GLY A 1 114 ? 4.920 5.542 -1.948 1.00 97.06 114 GLY A CA 1
ATOM 874 C C . GLY A 1 114 ? 4.226 5.884 -0.629 1.00 97.06 114 GLY A C 1
ATOM 875 O O . GLY A 1 114 ? 3.144 5.373 -0.336 1.00 97.06 114 GLY A O 1
ATOM 876 N N . GLU A 1 115 ? 4.824 6.797 0.133 1.00 97.12 115 GLU A N 1
ATOM 877 C CA . GLU A 1 115 ? 4.285 7.304 1.392 1.00 97.12 115 GLU A CA 1
ATOM 878 C C . GLU A 1 115 ? 2.926 7.988 1.209 1.00 97.12 115 GLU A C 1
ATOM 880 O O . GLU A 1 115 ? 1.979 7.634 1.912 1.00 97.12 115 GLU A O 1
ATOM 885 N N . GLU A 1 116 ? 2.802 8.919 0.257 1.00 96.25 116 GLU A N 1
ATOM 886 C CA . GLU A 1 116 ? 1.554 9.652 -0.002 1.00 96.25 116 GLU A CA 1
ATOM 887 C C . GLU A 1 116 ? 0.374 8.698 -0.239 1.00 96.25 116 GLU A C 1
ATOM 889 O O . GLU A 1 116 ? -0.700 8.839 0.359 1.00 96.25 116 GLU A O 1
ATOM 894 N N . HIS A 1 117 ? 0.588 7.673 -1.065 1.00 97.69 117 HIS A N 1
ATOM 895 C CA . HIS A 1 117 ? -0.414 6.654 -1.353 1.00 97.69 117 HIS A CA 1
ATOM 896 C C . HIS A 1 117 ? -0.759 5.795 -0.122 1.00 97.69 117 HIS A C 1
ATOM 898 O O . HIS A 1 117 ? -1.939 5.546 0.147 1.00 97.69 117 HIS A O 1
ATOM 904 N N . LEU A 1 118 ? 0.229 5.363 0.668 1.00 97.50 118 LEU A N 1
ATOM 905 C CA . LEU A 1 118 ? -0.022 4.561 1.872 1.00 97.50 118 LEU A CA 1
ATOM 906 C C . LEU A 1 118 ? -0.721 5.358 2.981 1.00 97.50 118 LEU A C 1
ATOM 908 O O . LEU A 1 118 ? -1.646 4.844 3.612 1.00 97.50 118 LEU A O 1
ATOM 912 N N . VAL A 1 119 ? -0.349 6.622 3.187 1.00 95.88 119 VAL A N 1
ATOM 913 C CA . VAL A 1 119 ? -1.040 7.522 4.125 1.00 95.88 119 VAL A CA 1
ATOM 914 C C . VAL A 1 119 ? -2.492 7.723 3.692 1.00 95.88 119 VAL A C 1
ATOM 916 O O . VAL A 1 119 ? -3.404 7.672 4.522 1.00 95.88 119 VAL A O 1
ATOM 919 N N . LYS A 1 120 ? -2.742 7.872 2.387 1.00 94.31 120 LYS A N 1
ATOM 920 C CA . LYS A 1 120 ? -4.104 7.963 1.857 1.00 94.31 120 LYS A CA 1
ATOM 921 C C . LYS A 1 120 ? -4.907 6.673 2.054 1.00 94.31 120 LYS A C 1
ATOM 923 O O . LYS A 1 120 ? -6.090 6.751 2.383 1.00 94.31 120 LYS A O 1
ATOM 928 N N . CYS A 1 121 ? -4.279 5.504 1.911 1.00 95.25 121 CYS A N 1
ATOM 929 C CA . CYS A 1 121 ? -4.888 4.214 2.253 1.00 95.25 121 CYS A CA 1
ATOM 930 C C . CYS A 1 121 ? -5.337 4.177 3.725 1.00 95.25 121 CYS A C 1
ATOM 932 O O . CYS A 1 121 ? -6.509 3.910 3.999 1.00 95.25 121 CYS A O 1
ATOM 934 N N . LEU A 1 122 ? -4.445 4.517 4.666 1.00 94.00 122 LEU A N 1
ATOM 935 C CA . LEU A 1 122 ? -4.776 4.553 6.097 1.00 94.00 122 LEU A CA 1
ATOM 936 C C . LEU A 1 122 ? -5.927 5.510 6.395 1.00 94.00 122 LEU A C 1
ATOM 938 O O . LEU A 1 122 ? -6.844 5.164 7.138 1.00 94.00 122 LEU A O 1
ATOM 942 N N . ARG A 1 123 ? -5.910 6.695 5.784 1.00 91.44 123 ARG A N 1
ATOM 943 C CA . ARG A 1 123 ? -6.960 7.696 5.968 1.00 91.44 123 ARG A CA 1
ATOM 944 C C . ARG A 1 123 ? -8.339 7.158 5.582 1.00 91.44 123 ARG A C 1
ATOM 946 O O . ARG A 1 123 ? -9.235 7.184 6.420 1.00 91.44 123 ARG A O 1
ATOM 953 N N . LEU A 1 124 ? -8.461 6.580 4.383 1.00 90.38 124 LEU A N 1
ATOM 954 C CA . LEU A 1 124 ? -9.717 6.015 3.868 1.00 90.38 124 LEU A CA 1
ATOM 955 C C . LEU A 1 124 ? -10.271 4.878 4.739 1.00 90.38 124 LEU A C 1
ATOM 957 O O . LEU A 1 124 ? -11.483 4.669 4.799 1.00 90.38 124 LEU A O 1
ATOM 961 N N . LEU A 1 125 ? -9.388 4.124 5.396 1.00 90.19 125 LEU A N 1
ATOM 962 C CA . LEU A 1 125 ? -9.749 2.971 6.221 1.00 90.19 125 LEU A CA 1
ATOM 963 C C . LEU A 1 125 ? -9.915 3.305 7.706 1.00 90.19 125 LEU A C 1
ATOM 965 O O . LEU A 1 125 ? -10.396 2.463 8.460 1.00 90.19 125 LEU A O 1
ATOM 969 N N . ARG A 1 126 ? -9.540 4.508 8.154 1.00 88.62 126 ARG A N 1
ATOM 970 C CA . ARG A 1 126 ? -9.427 4.856 9.581 1.00 88.62 126 ARG A CA 1
ATOM 971 C C . ARG A 1 126 ? -10.702 4.598 10.381 1.00 88.62 126 ARG A C 1
ATOM 973 O O . ARG A 1 126 ? -10.614 4.092 11.497 1.00 88.62 126 ARG A O 1
ATOM 980 N N . LYS A 1 127 ? -11.872 4.903 9.810 1.00 85.94 127 LYS A N 1
ATOM 981 C CA . LYS A 1 127 ? -13.193 4.689 10.439 1.00 85.94 127 LYS A CA 1
ATOM 982 C C . LYS A 1 127 ? -13.558 3.208 10.581 1.00 85.94 127 LYS A C 1
ATOM 984 O O . LYS A 1 127 ? -14.330 2.851 11.461 1.00 85.94 127 LYS A O 1
ATOM 989 N N . TYR A 1 128 ? -12.967 2.363 9.740 1.00 85.88 128 TYR A N 1
ATOM 990 C CA . TYR A 1 128 ? -13.275 0.940 9.599 1.00 85.88 128 TYR A CA 1
ATOM 991 C C . TYR A 1 128 ? -12.113 0.041 10.046 1.00 85.88 128 TYR A C 1
ATOM 993 O O . TYR A 1 128 ? -12.135 -1.159 9.803 1.00 85.88 128 TYR A O 1
ATOM 1001 N N . ARG A 1 129 ? -11.071 0.595 10.682 1.00 86.12 129 ARG A N 1
ATOM 1002 C CA . ARG A 1 129 ? -9.779 -0.083 10.915 1.00 86.12 129 ARG A CA 1
ATOM 1003 C C . ARG A 1 129 ? -9.831 -1.350 11.780 1.00 86.12 129 ARG A C 1
ATOM 1005 O O . ARG A 1 129 ? -8.879 -2.117 11.744 1.00 86.12 129 ARG A O 1
ATOM 1012 N N . LEU A 1 130 ? -10.910 -1.566 12.537 1.00 87.56 130 LEU A N 1
ATOM 1013 C CA . LEU A 1 130 ? -11.160 -2.792 13.317 1.00 87.56 130 LEU A CA 1
ATOM 1014 C C . LEU A 1 130 ? -12.163 -3.744 12.657 1.00 87.56 130 LEU A C 1
ATOM 1016 O O . LEU A 1 130 ? -12.360 -4.853 13.135 1.00 87.56 130 LEU A O 1
ATOM 1020 N N . SER A 1 131 ? -12.778 -3.346 11.542 1.00 87.69 131 SER A N 1
ATOM 1021 C CA . SER A 1 131 ? -13.636 -4.247 10.782 1.00 87.69 131 SER A CA 1
ATOM 1022 C C . SER A 1 131 ? -12.812 -5.407 10.227 1.00 87.69 131 SER A C 1
ATOM 1024 O O . SER A 1 131 ? -11.724 -5.193 9.679 1.00 87.69 131 SER A O 1
ATOM 1026 N N . HIS A 1 132 ? -13.369 -6.617 10.305 1.00 86.00 132 HIS A N 1
ATOM 1027 C CA . HIS A 1 132 ? -12.785 -7.846 9.763 1.00 86.00 132 HIS A CA 1
ATOM 1028 C C . HIS A 1 132 ? -12.286 -7.677 8.314 1.00 86.00 132 HIS A C 1
ATOM 1030 O O . HIS A 1 132 ? -11.213 -8.164 7.958 1.00 86.00 132 HIS A O 1
ATOM 1036 N N . ASP A 1 133 ? -13.019 -6.927 7.488 1.00 83.94 133 ASP A N 1
ATOM 1037 C CA . ASP A 1 133 ? -12.690 -6.737 6.071 1.00 83.94 133 ASP A CA 1
ATOM 1038 C C . ASP A 1 133 ? -11.530 -5.753 5.834 1.00 83.94 133 ASP A C 1
ATOM 1040 O O . ASP A 1 133 ? -10.918 -5.757 4.765 1.00 83.94 133 ASP A O 1
ATOM 1044 N N . CYS A 1 134 ? -11.207 -4.906 6.817 1.00 89.94 134 CYS A N 1
ATOM 1045 C CA . CYS A 1 134 ? -10.271 -3.788 6.663 1.00 89.94 134 CYS A CA 1
ATOM 1046 C C . CYS A 1 134 ? -9.004 -3.927 7.509 1.00 89.94 134 CYS A C 1
ATOM 1048 O O . CYS A 1 134 ? -7.946 -3.441 7.102 1.00 89.94 134 CYS A O 1
ATOM 1050 N N . VAL A 1 135 ? -9.092 -4.580 8.672 1.00 92.75 135 VAL A N 1
ATOM 1051 C CA . VAL A 1 135 ? -8.022 -4.623 9.680 1.00 92.75 135 VAL A CA 1
ATOM 1052 C C . VAL A 1 135 ? -6.701 -5.129 9.103 1.00 92.75 135 VAL A C 1
ATOM 1054 O O . VAL A 1 135 ? -5.651 -4.525 9.317 1.00 92.75 135 VAL A O 1
ATOM 1057 N N . SER A 1 136 ? -6.746 -6.172 8.268 1.00 94.62 136 SER A N 1
ATOM 1058 C CA . SER A 1 136 ? -5.550 -6.721 7.625 1.00 94.62 136 SER A CA 1
ATOM 1059 C C . SER A 1 136 ? -4.887 -5.724 6.671 1.00 94.62 136 SER A C 1
ATOM 1061 O O . SER A 1 136 ? -3.661 -5.627 6.636 1.00 94.62 136 SER A O 1
ATOM 1063 N N . LEU A 1 137 ? -5.672 -4.974 5.893 1.00 95.62 137 LEU A N 1
ATOM 1064 C CA . LEU A 1 137 ? -5.145 -3.980 4.957 1.00 95.62 137 LEU A CA 1
ATOM 1065 C C . LEU A 1 137 ? -4.563 -2.771 5.697 1.00 95.62 137 LEU A C 1
ATOM 1067 O O . LEU A 1 137 ? -3.498 -2.284 5.323 1.00 95.62 137 LEU A O 1
ATOM 1071 N N . TYR A 1 138 ? -5.223 -2.329 6.772 1.00 95.50 138 TYR A N 1
ATOM 1072 C CA . TYR A 1 138 ? -4.743 -1.234 7.613 1.00 95.50 138 TYR A CA 1
ATOM 1073 C C . TYR A 1 138 ? -3.389 -1.577 8.251 1.00 95.50 138 TYR A C 1
ATOM 1075 O O . TYR A 1 138 ? -2.433 -0.817 8.107 1.00 95.50 138 TYR A O 1
ATOM 1083 N N . ILE A 1 139 ? -3.275 -2.762 8.867 1.00 96.56 139 ILE A N 1
ATOM 1084 C CA . ILE A 1 139 ? -2.019 -3.260 9.450 1.00 96.56 139 ILE A CA 1
ATOM 1085 C C . ILE A 1 139 ? -0.921 -3.346 8.382 1.00 96.56 139 ILE A C 1
ATOM 1087 O O . ILE A 1 139 ? 0.197 -2.887 8.603 1.00 96.56 139 ILE A O 1
ATOM 1091 N N . GLN A 1 140 ? -1.226 -3.885 7.195 1.00 97.38 140 GLN A N 1
ATOM 1092 C CA . GLN A 1 140 ? -0.251 -3.963 6.102 1.00 97.38 140 GLN A CA 1
ATOM 1093 C C . GLN A 1 140 ? 0.249 -2.582 5.664 1.00 97.38 140 GLN A C 1
ATOM 1095 O O . GLN A 1 140 ? 1.448 -2.420 5.438 1.00 97.38 140 GLN A O 1
ATOM 1100 N N . ALA A 1 141 ? -0.631 -1.586 5.553 1.00 97.81 141 ALA A N 1
ATOM 1101 C CA . ALA A 1 141 ? -0.234 -0.225 5.204 1.00 97.81 141 ALA A CA 1
ATOM 1102 C C . ALA A 1 141 ? 0.656 0.412 6.289 1.00 97.81 141 ALA A C 1
ATOM 1104 O O . ALA A 1 141 ? 1.671 1.019 5.948 1.00 97.81 141 ALA A O 1
ATOM 1105 N N . GLN A 1 142 ? 0.347 0.210 7.577 1.00 97.12 142 GLN A N 1
ATOM 1106 C CA . GLN A 1 142 ? 1.210 0.658 8.679 1.00 97.12 142 GLN A CA 1
ATOM 1107 C C . GLN A 1 142 ? 2.580 -0.020 8.648 1.00 97.12 142 GLN A C 1
ATOM 1109 O O . GLN A 1 142 ? 3.590 0.657 8.795 1.00 97.12 142 GLN A O 1
ATOM 1114 N N . ASN A 1 143 ? 2.635 -1.326 8.387 1.00 98.00 143 ASN A N 1
ATOM 1115 C CA . ASN A 1 143 ? 3.898 -2.056 8.295 1.00 98.00 143 ASN A CA 1
ATOM 1116 C C . ASN A 1 143 ? 4.774 -1.556 7.142 1.00 98.00 143 ASN A C 1
ATOM 1118 O O . ASN A 1 143 ? 5.973 -1.371 7.327 1.00 98.00 143 ASN A O 1
ATOM 1122 N N . ASN A 1 144 ? 4.185 -1.293 5.969 1.00 98.25 144 ASN A N 1
ATOM 1123 C CA . ASN A 1 144 ? 4.930 -0.731 4.838 1.00 98.25 144 ASN A CA 1
ATOM 1124 C C . ASN A 1 144 ? 5.443 0.685 5.145 1.00 98.25 144 ASN A C 1
ATOM 1126 O O . ASN A 1 144 ? 6.577 0.997 4.799 1.00 98.25 144 ASN A O 1
ATOM 1130 N N . LEU A 1 145 ? 4.658 1.520 5.838 1.00 97.75 145 LEU A N 1
ATOM 1131 C CA . LEU A 1 145 ? 5.127 2.829 6.307 1.00 97.75 145 LEU A CA 1
ATOM 1132 C C . LEU A 1 145 ? 6.241 2.693 7.351 1.00 97.75 145 LEU A C 1
ATOM 1134 O O . LEU A 1 145 ? 7.225 3.417 7.271 1.00 97.75 145 LEU A O 1
ATOM 1138 N N . GLY A 1 146 ? 6.134 1.749 8.287 1.00 97.00 146 GLY A N 1
ATOM 1139 C CA . GLY A 1 146 ? 7.186 1.462 9.262 1.00 97.00 146 GLY A CA 1
ATOM 1140 C C . GLY A 1 146 ? 8.514 1.087 8.599 1.00 97.00 146 GLY A C 1
ATOM 1141 O O . GLY A 1 146 ? 9.553 1.634 8.958 1.00 97.00 146 GLY A O 1
ATOM 1142 N N . ILE A 1 147 ? 8.478 0.216 7.584 1.00 96.44 147 ILE A N 1
ATOM 1143 C CA . ILE A 1 147 ? 9.661 -0.146 6.785 1.00 96.44 147 ILE A CA 1
ATOM 1144 C C . ILE A 1 147 ? 10.209 1.082 6.051 1.00 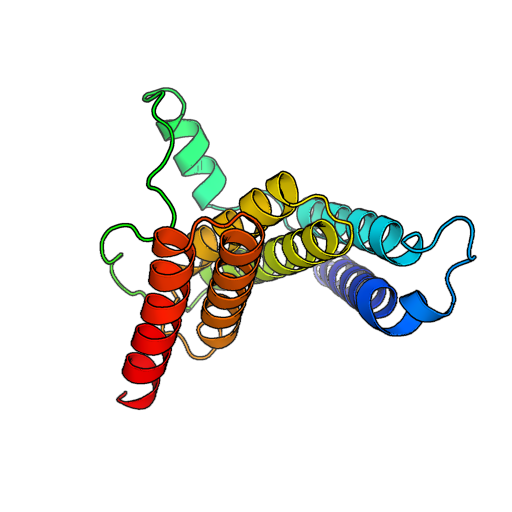96.44 147 ILE A C 1
ATOM 1146 O O . ILE A 1 147 ? 11.384 1.398 6.204 1.00 96.44 147 ILE A O 1
ATOM 1150 N N . LEU A 1 148 ? 9.356 1.818 5.333 1.00 96.44 148 LEU A N 1
ATOM 1151 C CA . LEU A 1 148 ? 9.746 3.015 4.582 1.00 96.44 148 LEU A CA 1
ATOM 1152 C C . LEU A 1 148 ? 10.425 4.064 5.474 1.00 96.44 148 LEU A C 1
ATOM 1154 O O . LEU A 1 148 ? 11.461 4.614 5.109 1.00 96.44 148 LEU A O 1
ATOM 1158 N N . TRP A 1 149 ? 9.863 4.356 6.648 1.00 95.81 149 TRP A N 1
ATOM 1159 C CA . TRP A 1 149 ? 10.456 5.324 7.575 1.00 95.81 149 TRP A CA 1
ATOM 1160 C C . TRP A 1 149 ? 11.755 4.806 8.195 1.00 95.81 149 TRP A C 1
ATOM 1162 O O . TRP A 1 149 ? 12.672 5.593 8.420 1.00 95.81 149 TRP A O 1
ATOM 1172 N N . SER A 1 150 ? 11.884 3.489 8.386 1.00 95.88 150 SER A N 1
ATOM 1173 C CA . SER A 1 150 ? 13.148 2.876 8.800 1.00 95.88 150 SER A CA 1
ATOM 1174 C C . SER A 1 150 ? 14.227 3.001 7.722 1.00 95.88 150 SER A C 1
ATOM 1176 O O . SER A 1 150 ? 15.380 3.244 8.064 1.00 95.88 150 SER A O 1
ATOM 1178 N N . GLU A 1 151 ? 13.882 2.851 6.441 1.00 93.38 151 GLU A N 1
ATOM 1179 C CA . GLU A 1 151 ? 14.810 3.037 5.312 1.00 93.38 151 GLU A CA 1
ATOM 1180 C C . GLU A 1 151 ? 15.299 4.486 5.191 1.00 93.38 151 GLU A C 1
ATOM 1182 O O . GLU A 1 151 ? 16.403 4.732 4.712 1.00 93.38 151 GLU A O 1
ATOM 1187 N N . ARG A 1 152 ? 14.501 5.447 5.671 1.00 94.69 152 ARG A N 1
ATOM 1188 C CA . ARG A 1 152 ? 14.868 6.869 5.769 1.00 94.69 152 ARG A CA 1
ATOM 1189 C C . ARG A 1 152 ? 15.625 7.231 7.050 1.00 94.69 152 ARG A C 1
ATOM 1191 O O . ARG A 1 152 ? 15.891 8.406 7.263 1.00 94.69 152 ARG A O 1
ATOM 1198 N N . GLU A 1 153 ? 15.948 6.250 7.893 1.00 95.69 153 GLU A N 1
ATOM 1199 C CA . GLU A 1 153 ? 16.597 6.437 9.201 1.00 95.69 153 GLU A CA 1
ATOM 1200 C C . GLU A 1 153 ? 15.759 7.240 10.226 1.00 95.69 153 GLU A C 1
ATOM 1202 O O . GLU A 1 153 ? 16.256 7.628 11.282 1.00 95.69 153 GLU A O 1
ATOM 1207 N N . GLU A 1 154 ? 14.456 7.410 9.982 1.00 95.81 154 GLU A N 1
ATOM 1208 C CA . GLU A 1 154 ? 13.508 8.090 10.877 1.00 95.81 154 GLU A CA 1
ATOM 1209 C C . GLU A 1 154 ? 12.889 7.086 11.860 1.00 95.81 154 GLU A C 1
ATOM 1211 O O . GLU A 1 154 ? 11.711 6.714 11.787 1.00 95.81 154 GLU A O 1
ATOM 1216 N N . ILE A 1 155 ? 13.728 6.595 12.774 1.00 95.44 155 ILE A N 1
ATOM 1217 C CA . ILE A 1 155 ? 13.429 5.430 13.621 1.00 95.44 155 ILE A CA 1
ATOM 1218 C C . ILE A 1 155 ? 12.224 5.655 14.541 1.00 95.44 155 ILE A C 1
ATOM 1220 O O . ILE A 1 155 ? 11.426 4.739 14.727 1.00 95.44 155 ILE A O 1
ATOM 1224 N N . GLU A 1 156 ? 12.053 6.860 15.087 1.00 95.19 156 GLU A N 1
ATOM 1225 C CA . GLU A 1 156 ? 10.928 7.184 15.978 1.00 95.19 156 GLU A CA 1
ATOM 1226 C C . GLU A 1 156 ? 9.585 7.072 15.240 1.00 95.19 156 GLU A C 1
ATOM 1228 O O . GLU A 1 156 ? 8.638 6.451 15.728 1.00 95.19 156 GLU A O 1
ATOM 1233 N N . THR A 1 157 ? 9.524 7.602 14.016 1.00 93.00 157 THR A N 1
ATOM 1234 C CA . THR A 1 157 ? 8.339 7.519 13.156 1.00 93.00 157 THR A CA 1
ATOM 1235 C C . THR A 1 157 ? 8.070 6.076 12.733 1.00 93.00 157 THR A C 1
ATOM 1237 O O . THR A 1 157 ? 6.928 5.614 12.790 1.00 93.00 157 THR A O 1
ATOM 1240 N N . ALA A 1 158 ? 9.116 5.334 12.357 1.00 95.31 158 ALA A N 1
ATOM 1241 C CA . ALA A 1 158 ? 9.012 3.919 12.016 1.00 95.31 158 ALA A CA 1
ATOM 1242 C C . ALA A 1 158 ? 8.442 3.093 13.180 1.00 95.31 158 ALA A C 1
ATOM 1244 O O . ALA A 1 158 ? 7.484 2.336 12.999 1.00 95.31 158 ALA A O 1
ATOM 1245 N N . GLN A 1 159 ? 8.986 3.288 14.384 1.00 95.31 159 GLN A N 1
ATOM 1246 C CA . GLN A 1 159 ? 8.527 2.641 15.609 1.00 95.31 159 GLN A CA 1
ATOM 1247 C C . GLN A 1 159 ? 7.053 2.952 15.878 1.00 95.31 159 GLN A C 1
ATOM 1249 O O . GLN A 1 159 ? 6.280 2.028 16.117 1.00 95.31 159 GLN A O 1
ATOM 1254 N N . ALA A 1 160 ? 6.634 4.215 15.757 1.00 95.56 160 ALA A N 1
ATOM 1255 C CA . ALA A 1 160 ? 5.247 4.609 15.988 1.00 95.56 160 ALA A CA 1
ATOM 1256 C C . ALA A 1 160 ? 4.255 3.878 15.060 1.00 95.56 160 ALA A C 1
ATOM 1258 O O . ALA A 1 160 ? 3.191 3.440 15.508 1.00 95.56 160 ALA A O 1
ATOM 1259 N N . TYR A 1 161 ? 4.594 3.696 13.777 1.00 95.94 161 TYR A N 1
ATOM 1260 C CA . TYR A 1 161 ? 3.759 2.917 12.856 1.00 95.94 161 TYR A CA 1
ATOM 1261 C C . TYR A 1 161 ? 3.690 1.437 13.237 1.00 95.94 161 TYR A C 1
ATOM 1263 O O . TYR A 1 161 ? 2.599 0.861 13.236 1.00 95.94 161 TYR A O 1
ATOM 1271 N N . LEU A 1 162 ? 4.828 0.828 13.577 1.00 96.56 162 LEU A N 1
ATOM 1272 C CA . LEU A 1 162 ? 4.903 -0.593 13.919 1.00 96.56 162 LEU A CA 1
ATOM 1273 C C . LEU A 1 162 ? 4.189 -0.897 15.242 1.00 96.56 162 LEU A C 1
ATOM 1275 O O . LEU A 1 162 ? 3.365 -1.809 15.286 1.00 96.56 162 LEU A O 1
ATOM 1279 N N . GLU A 1 163 ? 4.401 -0.091 16.282 1.00 95.50 163 GLU A N 1
ATOM 1280 C CA . GLU A 1 163 ? 3.692 -0.217 17.561 1.00 95.50 163 GLU A CA 1
ATOM 1281 C C . GLU A 1 163 ? 2.186 0.002 17.395 1.00 95.50 163 GLU A C 1
ATOM 1283 O O . GLU A 1 163 ? 1.378 -0.725 17.974 1.00 95.50 163 GLU A O 1
ATOM 1288 N N . SER A 1 164 ? 1.778 0.967 16.564 1.00 94.12 164 SER A N 1
ATOM 1289 C CA . SER A 1 164 ? 0.362 1.186 16.268 1.00 94.12 164 SER A CA 1
ATOM 1290 C C . SER A 1 164 ? -0.267 -0.013 15.549 1.00 94.12 164 SER A C 1
ATOM 1292 O O . SER A 1 164 ? -1.401 -0.381 15.865 1.00 94.12 164 SER A O 1
ATOM 1294 N N . SER A 1 165 ? 0.466 -0.650 14.630 1.00 94.25 165 SER A N 1
ATOM 1295 C CA . SER A 1 165 ? 0.013 -1.860 13.935 1.00 94.25 165 SER A CA 1
ATOM 1296 C C . SER A 1 165 ? -0.145 -3.053 14.884 1.00 94.25 165 SER A C 1
ATOM 1298 O O . SER A 1 165 ? -1.149 -3.767 14.826 1.00 94.25 165 SER A O 1
ATOM 1300 N N . GLU A 1 166 ? 0.795 -3.224 15.819 1.00 95.00 166 GLU A N 1
ATOM 1301 C CA . GLU A 1 166 ? 0.750 -4.263 16.843 1.00 95.00 166 GLU A CA 1
ATOM 1302 C C . GLU A 1 166 ? -0.406 -4.019 17.819 1.00 95.00 166 GLU A C 1
ATOM 1304 O O . GLU A 1 166 ? -1.162 -4.938 18.142 1.00 95.00 166 GLU A O 1
ATOM 1309 N N . ALA A 1 167 ? -0.589 -2.774 18.263 1.00 93.81 167 ALA A N 1
ATOM 1310 C CA . ALA A 1 167 ? -1.694 -2.395 19.132 1.00 93.81 167 ALA A CA 1
ATOM 1311 C C . ALA A 1 167 ? -3.051 -2.676 18.471 1.00 93.81 167 ALA A C 1
ATOM 1313 O O . ALA A 1 167 ? -3.940 -3.224 19.125 1.00 93.81 167 ALA A O 1
ATOM 1314 N N . LEU A 1 168 ? -3.199 -2.361 17.178 1.00 92.62 168 LEU A N 1
ATOM 1315 C CA . LEU A 1 168 ? -4.423 -2.624 16.423 1.00 92.62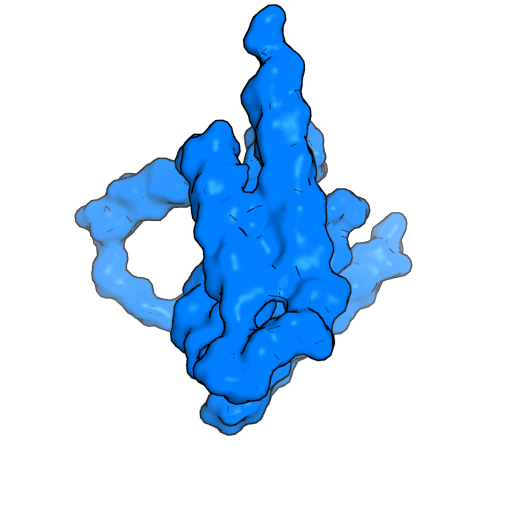 168 LEU A CA 1
ATOM 1316 C C . LEU A 1 168 ? -4.697 -4.127 16.284 1.00 92.62 168 LEU A C 1
ATOM 1318 O O . LEU A 1 168 ? -5.821 -4.564 16.520 1.00 92.62 168 LEU A O 1
ATOM 1322 N N . TYR A 1 169 ? -3.673 -4.924 15.965 1.00 94.06 169 TYR A N 1
ATOM 1323 C CA . TYR A 1 169 ? -3.787 -6.384 15.923 1.00 94.06 169 TYR A CA 1
ATOM 1324 C C . TYR A 1 169 ? -4.225 -6.954 17.277 1.00 94.06 169 TYR A C 1
ATOM 1326 O O . TYR A 1 169 ? -5.169 -7.738 17.360 1.00 94.06 169 TYR A O 1
ATOM 1334 N N . ASN A 1 170 ? -3.573 -6.521 18.357 1.00 93.88 170 ASN A N 1
ATOM 1335 C CA . ASN A 1 170 ? -3.885 -6.965 19.711 1.00 93.88 170 ASN A CA 1
ATOM 1336 C C . ASN A 1 170 ? -5.279 -6.531 20.173 1.00 93.88 170 ASN A C 1
ATOM 1338 O O . ASN A 1 170 ? -5.887 -7.230 20.980 1.00 93.88 170 ASN A O 1
ATOM 1342 N N . GLN A 1 171 ? -5.768 -5.379 19.712 1.00 92.06 171 GLN A N 1
ATOM 1343 C CA . GLN A 1 171 ? -7.135 -4.940 19.967 1.00 92.06 171 GLN A CA 1
ATOM 1344 C C . GLN A 1 171 ? -8.135 -5.842 19.239 1.00 92.06 171 GLN A C 1
ATOM 1346 O O . GLN A 1 171 ? -9.016 -6.394 19.887 1.00 92.06 171 GLN A O 1
ATOM 1351 N N . TYR A 1 172 ? -7.947 -6.052 17.935 1.00 91.31 172 TYR A N 1
ATOM 1352 C CA . TYR A 1 172 ? -8.818 -6.895 17.117 1.00 91.31 172 TYR A CA 1
ATOM 1353 C C . TYR A 1 172 ? -8.893 -8.344 17.620 1.00 91.31 172 TYR A C 1
ATOM 1355 O O . TYR A 1 172 ? -9.962 -8.930 17.664 1.00 91.31 172 TYR A O 1
ATOM 1363 N N . MET A 1 173 ? -7.771 -8.922 18.061 1.00 90.56 173 MET A N 1
ATOM 1364 C CA . MET A 1 173 ? -7.734 -10.302 18.567 1.00 90.56 173 MET A CA 1
ATOM 1365 C C . MET A 1 173 ? -8.391 -10.496 19.946 1.00 90.56 173 MET A C 1
ATOM 1367 O O . MET A 1 173 ? -8.519 -11.636 20.396 1.00 90.56 173 MET A O 1
ATOM 1371 N N . LYS A 1 174 ? -8.728 -9.414 20.659 1.00 85.69 174 LYS A N 1
ATOM 1372 C CA . LYS A 1 174 ? -9.417 -9.462 21.961 1.00 85.69 174 LYS A CA 1
ATOM 1373 C C . LYS A 1 174 ? -10.938 -9.328 21.840 1.00 85.69 174 LYS A C 1
ATOM 1375 O O . LYS A 1 174 ? -11.615 -9.582 22.838 1.00 85.69 174 LYS A O 1
ATOM 1380 N N . GLU A 1 175 ? -11.433 -8.896 20.682 1.00 58.47 175 GLU A N 1
ATOM 1381 C CA . GLU A 1 175 ? -12.857 -8.819 20.322 1.00 58.47 175 GLU A CA 1
ATOM 1382 C C . GLU A 1 175 ? -13.348 -10.167 19.766 1.00 58.47 175 GLU A C 1
ATOM 1384 O O . GLU A 1 175 ? -14.503 -10.533 20.086 1.00 58.47 175 GLU A O 1
#

Sequence (175 aa):
MADAPWAEIREKFQTALALSRVELHKNPEKEPYKSKYSARALLEEVKALLGPAPEDEDERRQADDSLGAGEHALGLPAELVEAEGPVAQGAVRRAVIEFHLGVNHIDTEELSAGEEHLVKCLRLLRKYRLSHDCVSLYIQAQNNLGILWSEREEIETAQAYLESSEALYNQYMKE

Secondary structure (DSSP, 8-state):
--SHHHHHHHHHHHHHHHHHHTGGGGS-TTSTTHHHHHHHHHHHHHHHHH---HHHHHHHHHTTT----S--SS-S-PPP----SHHHHHHHHHHHHHHHHHHHHHTTT-HHHHHHHHHHHHHHHGGGTTSTTTHHHHHHHHHHHHHHHHHTT-HHHHHHHHHHHHHHHHHHTT-

Organism: Cervus elaphus hippelaphus (NCBI:txid46360)